Protein AF-A0A1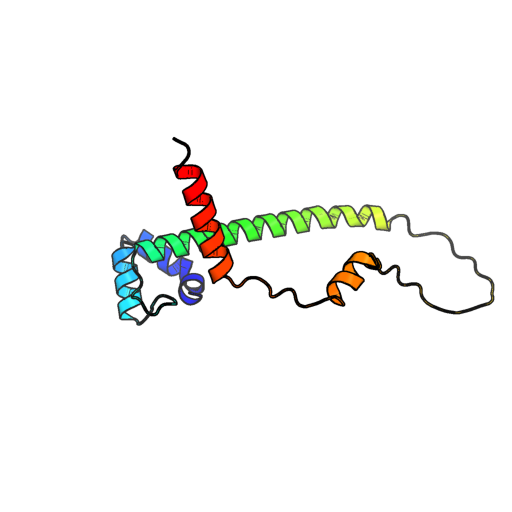S1NVC2-F1 (afdb_monomer_lite)

Radius of gyration: 27.58 Å; chains: 1; bounding box: 36×65×76 Å

pLDDT: mean 73.91, std 19.47, range [34.0, 96.31]

Foldseek 3Di:
DVVCVVCVVVLVVVVVVPDQLQNVQVVCVVVVDDDPVSHRGGSVNSVVVSVVSVVVVVVVVVVVVVVVVVVVVVVVVVVPPDDDDDDDDDDDDDDPPPDPDDDVVVVVVVVPDDPPPDDPVNVVVVVVVVVVVVVPPD

Organism: Methylorubrum extorquens (NCBI:txid408)

Sequence (138 aa):
MDVVRADLDALVALQAGGLTWNAIAAGLTAQGLTTADGRPITGRNLTGVISSIRRQAQRGATRDAERKSRVDVREDAAATSSSVSAIPAAKAPVSASLRPALSPDLVADAAAGSRSRPSDAEHRIAALARARSLLKKD

Structure (mmCIF, N/CA/C/O backbone):
data_AF-A0A1S1NVC2-F1
#
_entry.id   AF-A0A1S1NVC2-F1
#
loop_
_atom_site.group_PDB
_atom_site.id
_atom_site.type_symbol
_atom_site.label_atom_id
_atom_site.label_alt_id
_atom_site.label_comp_id
_atom_site.label_asym_id
_atom_site.label_entity_id
_atom_site.label_seq_id
_atom_site.pdbx_PDB_ins_code
_atom_site.Cartn_x
_atom_site.Cartn_y
_atom_site.Cartn_z
_atom_site.occupancy
_atom_site.B_iso_or_equiv
_atom_site.auth_seq_id
_atom_site.auth_comp_id
_atom_site.auth_asym_id
_atom_site.auth_atom_id
_atom_site.pdbx_PDB_model_num
ATOM 1 N N . MET A 1 1 ? -5.345 -7.074 0.020 1.00 68.56 1 MET A N 1
ATOM 2 C CA . MET A 1 1 ? -4.086 -6.299 -0.120 1.00 68.56 1 MET A CA 1
ATOM 3 C C . MET A 1 1 ? -3.833 -5.822 -1.54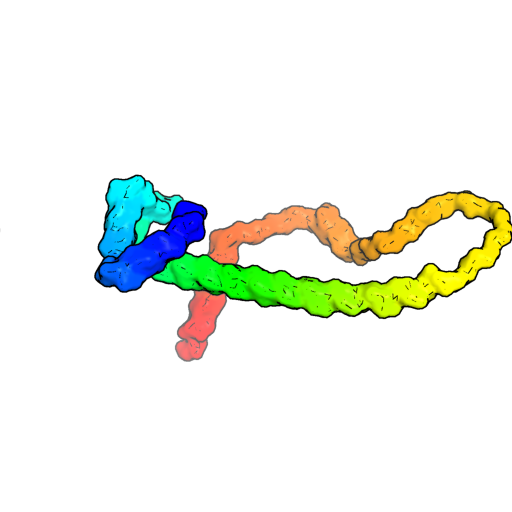9 1.00 68.56 1 MET A C 1
ATOM 5 O O . MET A 1 1 ? -2.924 -5.026 -1.740 1.00 68.56 1 MET A O 1
ATOM 9 N N . ASP A 1 2 ? -4.622 -6.243 -2.542 1.00 79.88 2 ASP A N 1
ATOM 10 C CA . ASP A 1 2 ? -4.388 -5.838 -3.935 1.00 79.88 2 ASP A CA 1
ATOM 11 C C . ASP A 1 2 ? -4.691 -4.363 -4.215 1.00 79.88 2 ASP A C 1
ATOM 13 O O . ASP A 1 2 ? -4.035 -3.774 -5.062 1.00 79.88 2 ASP A O 1
ATOM 17 N N . VAL A 1 3 ? -5.556 -3.723 -3.423 1.00 83.44 3 VAL A N 1
ATOM 18 C CA . VAL A 1 3 ? -5.791 -2.268 -3.502 1.00 83.44 3 VAL A CA 1
ATOM 19 C C . VAL A 1 3 ? -4.510 -1.475 -3.214 1.00 83.44 3 VAL A C 1
ATOM 21 O O . VAL A 1 3 ? -4.114 -0.623 -3.994 1.00 83.44 3 VAL A O 1
ATOM 24 N N . VAL A 1 4 ? -3.768 -1.833 -2.157 1.00 85.25 4 VAL A N 1
ATOM 25 C CA . VAL A 1 4 ? -2.483 -1.182 -1.818 1.00 85.25 4 VAL A CA 1
ATOM 26 C C . VAL A 1 4 ? -1.433 -1.383 -2.920 1.00 85.25 4 VAL A C 1
ATOM 28 O O . VAL A 1 4 ? -0.538 -0.559 -3.080 1.00 85.25 4 VAL A O 1
ATOM 31 N N . ARG A 1 5 ? -1.519 -2.487 -3.674 1.00 88.31 5 ARG A N 1
ATOM 32 C CA . ARG A 1 5 ? -0.652 -2.731 -4.836 1.00 88.31 5 ARG A CA 1
ATOM 33 C C . ARG A 1 5 ? -1.048 -1.873 -6.030 1.00 88.31 5 ARG A C 1
ATOM 35 O O . ARG A 1 5 ? -0.154 -1.349 -6.681 1.00 88.31 5 ARG A O 1
ATOM 42 N N . ALA A 1 6 ? -2.346 -1.761 -6.304 1.00 90.69 6 ALA A N 1
ATOM 43 C CA . ALA A 1 6 ? -2.873 -0.965 -7.406 1.00 90.69 6 ALA A CA 1
ATOM 44 C C . ALA A 1 6 ? -2.562 0.528 -7.224 1.00 90.69 6 ALA A C 1
ATOM 46 O O . ALA A 1 6 ? -2.115 1.174 -8.164 1.00 90.69 6 ALA A O 1
ATOM 47 N N . ASP A 1 7 ? -2.690 1.034 -5.996 1.00 92.25 7 ASP A N 1
ATOM 48 C CA . ASP A 1 7 ? -2.536 2.460 -5.689 1.00 92.25 7 ASP A CA 1
ATOM 49 C C . ASP A 1 7 ? -1.162 2.812 -5.096 1.00 92.25 7 ASP A C 1
ATOM 51 O O . ASP A 1 7 ? -0.998 3.853 -4.455 1.00 92.25 7 ASP A O 1
ATOM 55 N N . LEU A 1 8 ? -0.150 1.954 -5.279 1.00 92.81 8 LEU A N 1
ATOM 56 C CA . LEU A 1 8 ? 1.166 2.132 -4.656 1.00 92.81 8 LEU A CA 1
ATOM 57 C C . LEU A 1 8 ? 1.776 3.507 -4.966 1.00 92.81 8 LEU A C 1
ATOM 59 O O . LEU A 1 8 ? 2.308 4.157 -4.066 1.00 92.81 8 LEU A O 1
ATOM 63 N N . ASP A 1 9 ? 1.680 3.954 -6.216 1.00 93.38 9 ASP A N 1
ATOM 64 C CA . ASP A 1 9 ? 2.260 5.225 -6.651 1.00 93.38 9 ASP A CA 1
ATOM 65 C C . ASP A 1 9 ? 1.553 6.421 -6.007 1.00 93.38 9 ASP A C 1
ATOM 67 O O . ASP A 1 9 ? 2.212 7.350 -5.541 1.00 93.38 9 ASP A O 1
ATOM 71 N N . ALA A 1 10 ? 0.224 6.366 -5.877 1.00 93.75 10 ALA A N 1
ATOM 72 C CA . ALA A 1 10 ? -0.551 7.398 -5.193 1.00 93.75 10 ALA A CA 1
ATOM 73 C C . ALA A 1 10 ? -0.201 7.470 -3.697 1.00 93.75 10 ALA A C 1
ATOM 75 O O . ALA A 1 10 ? -0.025 8.558 -3.145 1.00 93.75 10 ALA A O 1
ATOM 76 N N . LEU A 1 11 ? -0.025 6.318 -3.040 1.00 93.75 11 LEU A N 1
ATOM 77 C CA . LEU A 1 11 ? 0.382 6.254 -1.633 1.00 93.75 11 LEU A CA 1
ATOM 78 C C . LEU A 1 11 ? 1.788 6.830 -1.416 1.00 93.75 11 LEU A C 1
ATOM 80 O O . LEU A 1 11 ? 2.031 7.524 -0.427 1.00 93.75 11 LEU A O 1
ATOM 84 N N . VAL A 1 12 ? 2.712 6.569 -2.343 1.00 94.06 12 VAL A N 1
ATOM 85 C CA . VAL A 1 12 ? 4.065 7.142 -2.314 1.00 94.06 12 VAL A CA 1
ATOM 86 C C . VAL A 1 12 ? 4.031 8.647 -2.581 1.00 94.06 12 VAL A C 1
ATOM 88 O O . VAL A 1 12 ? 4.733 9.386 -1.895 1.00 94.06 12 VAL A O 1
ATOM 91 N N . ALA A 1 13 ? 3.192 9.121 -3.506 1.00 95.06 13 ALA A N 1
ATOM 92 C CA . ALA A 1 13 ? 3.016 10.548 -3.770 1.00 95.06 13 ALA A CA 1
ATOM 93 C C . ALA A 1 13 ? 2.466 11.297 -2.544 1.00 95.06 13 ALA A C 1
ATOM 95 O O . ALA A 1 13 ? 2.976 12.362 -2.201 1.00 95.06 13 ALA A O 1
ATOM 96 N N . LEU A 1 14 ? 1.497 10.715 -1.825 1.00 94.44 14 LEU A N 1
ATOM 97 C CA . LEU A 1 14 ? 1.005 11.266 -0.556 1.00 94.44 14 LEU A CA 1
ATOM 98 C C . LEU A 1 14 ? 2.128 11.399 0.478 1.00 94.44 14 LEU A C 1
ATOM 100 O O . LEU A 1 14 ? 2.236 12.424 1.153 1.00 94.44 14 LEU A O 1
ATOM 104 N N . GLN A 1 15 ? 2.980 10.378 0.594 1.00 95.56 15 GLN A N 1
ATOM 105 C CA . GLN A 1 15 ? 4.097 10.406 1.532 1.00 95.56 15 GLN A CA 1
ATOM 106 C C . GLN A 1 15 ? 5.174 11.422 1.127 1.00 95.56 15 GLN A C 1
ATOM 108 O O . GLN A 1 15 ? 5.710 12.120 1.987 1.00 95.56 15 GLN A O 1
ATOM 113 N N . ALA A 1 16 ? 5.453 11.555 -0.172 1.00 94.81 16 ALA A N 1
ATOM 114 C CA . ALA A 1 16 ? 6.336 12.590 -0.706 1.00 94.81 16 ALA A CA 1
ATOM 115 C C . ALA A 1 16 ? 5.772 14.006 -0.486 1.00 94.81 16 ALA A C 1
ATOM 117 O O . ALA A 1 16 ? 6.536 14.940 -0.262 1.00 94.81 16 ALA A O 1
ATOM 118 N N . GLY A 1 17 ? 4.444 14.151 -0.469 1.00 94.81 17 GLY A N 1
ATOM 119 C CA . GLY A 1 17 ? 3.731 15.376 -0.097 1.00 94.81 17 GLY A CA 1
ATOM 120 C C . GLY A 1 17 ? 3.717 15.683 1.406 1.00 94.81 17 GLY A C 1
ATOM 121 O O . GLY A 1 17 ? 3.088 16.653 1.819 1.00 94.81 17 GLY A O 1
ATOM 122 N N . GLY A 1 18 ? 4.393 14.877 2.232 1.00 95.19 18 GLY A N 1
ATOM 123 C CA . GLY A 1 18 ? 4.571 15.127 3.664 1.00 95.19 18 GLY A CA 1
ATOM 124 C C . GLY A 1 18 ? 3.622 14.360 4.585 1.00 95.19 18 GLY A C 1
ATOM 125 O O . GLY A 1 18 ? 3.727 14.495 5.806 1.00 95.19 18 GLY A O 1
ATOM 126 N N . LEU A 1 19 ? 2.721 13.521 4.058 1.00 95.69 19 LEU A N 1
ATOM 127 C CA . LEU A 1 19 ? 1.895 12.675 4.919 1.00 95.69 19 LEU A CA 1
ATOM 128 C C . LEU A 1 19 ? 2.721 11.527 5.504 1.00 95.69 19 LEU A C 1
ATOM 130 O O . LEU A 1 19 ? 3.459 10.821 4.818 1.00 95.69 19 LEU A O 1
ATOM 134 N N . THR A 1 20 ? 2.550 11.283 6.800 1.00 96.31 20 THR A N 1
ATOM 135 C CA . THR A 1 20 ? 3.163 10.115 7.437 1.00 96.31 20 THR A CA 1
ATOM 136 C C . THR A 1 20 ? 2.420 8.838 7.050 1.00 96.31 20 THR A C 1
ATOM 138 O O . THR A 1 20 ? 1.204 8.839 6.854 1.00 96.31 20 THR A O 1
ATOM 141 N N . TRP A 1 21 ? 3.122 7.703 7.044 1.00 94.31 21 TRP A N 1
ATOM 142 C CA . TRP A 1 21 ? 2.492 6.397 6.814 1.00 94.31 21 TRP A CA 1
ATOM 143 C C . TRP A 1 21 ? 1.365 6.080 7.803 1.00 94.31 21 TRP A C 1
ATOM 145 O O . TRP A 1 21 ? 0.429 5.372 7.448 1.00 94.31 21 TRP A O 1
ATOM 155 N N . ASN A 1 22 ? 1.422 6.618 9.025 1.00 96.19 22 ASN A N 1
ATOM 156 C CA . ASN A 1 22 ? 0.339 6.479 9.998 1.00 96.19 22 ASN A CA 1
ATOM 157 C C . ASN A 1 22 ? -0.913 7.255 9.576 1.00 96.19 22 ASN A C 1
ATOM 159 O O . ASN A 1 22 ? -2.007 6.707 9.663 1.00 96.19 22 ASN A O 1
ATOM 163 N N . ALA A 1 23 ? -0.760 8.491 9.094 1.00 95.81 23 ALA A N 1
ATOM 164 C CA . ALA A 1 23 ? -1.882 9.292 8.605 1.00 95.81 23 ALA A CA 1
ATOM 165 C C . ALA A 1 23 ? -2.529 8.651 7.369 1.00 95.81 23 ALA A C 1
ATOM 167 O O . ALA A 1 23 ? -3.749 8.539 7.293 1.00 95.81 23 ALA A O 1
ATOM 168 N N . ILE A 1 24 ? -1.706 8.148 6.446 1.00 95.81 24 ILE A N 1
ATOM 169 C CA . ILE A 1 24 ? -2.178 7.423 5.262 1.00 95.81 24 ILE A CA 1
ATOM 170 C C . ILE A 1 24 ? -2.934 6.158 5.686 1.00 95.81 24 ILE A C 1
ATOM 172 O O . ILE A 1 24 ? -4.056 5.934 5.248 1.00 95.81 24 ILE A O 1
ATOM 176 N N . ALA A 1 25 ? -2.370 5.356 6.593 1.00 95.38 25 ALA A N 1
ATOM 177 C CA . ALA A 1 25 ? -3.019 4.144 7.090 1.00 95.38 25 ALA A CA 1
ATOM 178 C C . ALA A 1 25 ? -4.341 4.423 7.830 1.00 95.38 25 ALA A C 1
ATOM 180 O O . ALA A 1 25 ? -5.297 3.660 7.683 1.00 95.38 25 ALA A O 1
ATOM 181 N N . ALA A 1 26 ? -4.420 5.527 8.579 1.00 95.56 26 ALA A N 1
ATOM 182 C CA . ALA A 1 26 ? -5.657 5.978 9.207 1.00 95.56 26 ALA A CA 1
ATOM 183 C C . ALA A 1 26 ? -6.713 6.358 8.158 1.00 95.56 26 ALA A C 1
ATOM 185 O O . ALA A 1 26 ? -7.856 5.925 8.274 1.00 95.56 26 ALA A O 1
ATOM 186 N N . GLY A 1 27 ? -6.324 7.084 7.104 1.00 94.94 27 GLY A N 1
ATOM 187 C CA . GLY A 1 27 ? -7.204 7.404 5.976 1.00 94.94 27 GLY A CA 1
ATOM 188 C C . GLY A 1 27 ? -7.719 6.155 5.257 1.00 94.94 27 GLY A C 1
ATOM 189 O O . GLY A 1 27 ? -8.919 6.030 5.031 1.00 94.94 27 GLY A O 1
ATOM 190 N N . LEU A 1 28 ? -6.842 5.184 4.988 1.00 93.69 28 LEU A N 1
ATOM 191 C CA . LEU A 1 28 ? -7.231 3.902 4.387 1.00 93.69 28 LEU A CA 1
ATOM 192 C C . LEU A 1 28 ? -8.205 3.134 5.294 1.00 93.69 28 LEU A C 1
ATOM 194 O O . LEU A 1 28 ? -9.218 2.616 4.834 1.00 93.69 28 LEU A O 1
ATOM 198 N N . THR A 1 29 ? -7.941 3.103 6.599 1.00 94.69 29 THR A N 1
ATOM 199 C CA . THR A 1 29 ? -8.833 2.449 7.567 1.00 94.69 29 THR A CA 1
ATOM 200 C C . THR A 1 29 ? -10.194 3.146 7.641 1.00 94.69 29 THR A C 1
ATOM 202 O O . THR A 1 29 ? -11.217 2.472 7.714 1.00 94.69 29 THR A O 1
ATOM 205 N N . ALA A 1 30 ? -10.232 4.480 7.569 1.00 93.94 30 ALA A N 1
ATOM 206 C CA . ALA A 1 30 ? -11.476 5.251 7.521 1.00 93.94 30 ALA A CA 1
ATOM 207 C C . ALA A 1 30 ? -12.294 4.974 6.246 1.00 93.94 30 ALA A C 1
ATOM 209 O O . ALA A 1 30 ? -13.518 5.037 6.275 1.00 93.94 30 ALA A O 1
ATOM 210 N N . GLN A 1 31 ? -11.629 4.599 5.151 1.00 91.75 31 GLN A N 1
ATOM 211 C CA . GLN A 1 31 ? -12.261 4.113 3.919 1.00 91.75 31 GLN A CA 1
ATOM 212 C C . GLN A 1 31 ? -12.713 2.642 4.008 1.00 91.75 31 GLN A C 1
ATOM 214 O O . GLN A 1 31 ? -13.203 2.085 3.030 1.00 91.75 31 GLN A O 1
ATOM 219 N N . GLY A 1 32 ? -12.548 1.996 5.167 1.00 93.56 32 GLY A N 1
ATOM 220 C CA . GLY A 1 32 ? -12.932 0.604 5.395 1.00 93.56 32 GLY A CA 1
ATOM 221 C C . GLY A 1 32 ? -11.880 -0.419 4.966 1.00 93.56 32 GLY A C 1
ATOM 222 O O . GLY A 1 32 ? -12.158 -1.617 4.977 1.00 93.56 32 GLY A O 1
ATOM 223 N N . LEU A 1 33 ? -10.664 0.007 4.603 1.00 91.12 33 LEU A N 1
ATOM 224 C CA . LEU A 1 33 ? -9.592 -0.929 4.273 1.00 91.12 33 LEU A CA 1
ATOM 225 C C . LEU A 1 33 ? -9.024 -1.551 5.547 1.00 91.12 33 LEU A C 1
ATOM 227 O O . LEU A 1 33 ? -8.415 -0.887 6.388 1.00 91.12 33 LEU A O 1
ATOM 231 N N . THR A 1 34 ? -9.172 -2.866 5.648 1.00 93.62 34 THR A N 1
ATOM 232 C CA . THR A 1 34 ? -8.612 -3.673 6.728 1.00 93.62 34 THR A CA 1
ATOM 233 C C . THR A 1 34 ? -7.568 -4.652 6.203 1.00 93.62 34 THR A C 1
ATOM 235 O O . THR A 1 34 ? -7.453 -4.952 5.012 1.00 93.62 34 THR A O 1
ATOM 238 N N . THR A 1 35 ? -6.777 -5.182 7.126 1.00 90.12 35 THR A N 1
ATOM 239 C CA . THR A 1 35 ? -5.925 -6.350 6.890 1.00 90.12 35 THR A CA 1
ATOM 240 C C . THR A 1 35 ? -6.765 -7.602 6.609 1.00 90.12 35 THR A C 1
ATOM 242 O O . THR A 1 35 ? -7.982 -7.603 6.798 1.00 90.12 35 THR A O 1
ATOM 245 N N . ALA A 1 36 ? -6.111 -8.684 6.170 1.00 86.69 36 ALA A N 1
ATOM 246 C CA . ALA A 1 36 ? -6.775 -9.964 5.899 1.00 86.69 36 ALA A CA 1
ATOM 247 C C . ALA A 1 36 ? -7.493 -10.541 7.134 1.00 86.69 36 ALA A C 1
ATOM 249 O O . ALA A 1 36 ? -8.525 -11.183 6.995 1.00 86.69 36 ALA A O 1
ATOM 250 N N . ASP A 1 37 ? -6.984 -10.243 8.332 1.00 87.88 37 ASP A N 1
ATOM 251 C CA . ASP A 1 37 ? -7.571 -10.666 9.607 1.00 87.88 37 ASP A CA 1
ATOM 252 C C . ASP A 1 37 ? -8.689 -9.721 10.096 1.00 87.88 37 ASP A C 1
ATOM 254 O O . ASP A 1 37 ? -9.081 -9.773 11.260 1.00 87.88 37 ASP A O 1
ATOM 258 N N . GLY A 1 38 ? -9.145 -8.781 9.259 1.00 90.94 38 GLY A N 1
ATOM 259 C CA . GLY A 1 38 ? -10.173 -7.792 9.610 1.00 90.94 38 GLY A CA 1
ATOM 260 C C . GLY A 1 38 ? -9.698 -6.674 10.545 1.00 90.94 38 GLY A C 1
ATOM 261 O O . GLY A 1 38 ? -10.495 -5.851 10.983 1.00 90.94 38 GLY A O 1
ATOM 262 N N . ARG A 1 39 ? -8.399 -6.606 10.861 1.00 92.38 39 ARG A N 1
ATOM 263 C CA . ARG A 1 39 ? -7.838 -5.551 11.723 1.00 92.38 39 ARG A CA 1
ATOM 264 C C . ARG A 1 39 ? -7.580 -4.266 10.933 1.00 92.38 39 ARG A C 1
ATOM 266 O O . ARG A 1 39 ? -7.190 -4.372 9.765 1.00 92.38 39 ARG A O 1
ATOM 273 N N . PRO A 1 40 ? -7.691 -3.082 11.558 1.00 93.31 40 PRO A N 1
ATOM 274 C CA . PRO A 1 40 ? -7.351 -1.816 10.914 1.00 93.31 40 PRO A CA 1
ATOM 275 C C . PRO A 1 40 ? -5.903 -1.812 10.413 1.00 93.31 40 PRO A C 1
ATOM 277 O O . PRO A 1 40 ? -5.007 -2.411 11.021 1.00 93.31 40 PRO A O 1
ATOM 280 N N . ILE A 1 41 ? -5.670 -1.139 9.288 1.00 93.12 41 ILE A N 1
ATOM 281 C CA . ILE A 1 41 ? -4.330 -1.020 8.720 1.00 93.12 41 ILE A CA 1
ATOM 282 C C . ILE A 1 41 ? -3.559 0.009 9.546 1.00 93.12 41 ILE A C 1
ATOM 284 O O . ILE A 1 41 ? -3.989 1.140 9.737 1.00 93.12 41 ILE A O 1
ATOM 288 N N . THR A 1 42 ? -2.387 -0.385 10.037 1.00 95.62 42 THR A N 1
ATOM 289 C CA . THR A 1 42 ? -1.474 0.511 10.757 1.00 95.62 42 THR A CA 1
ATOM 290 C C . THR A 1 42 ? -0.351 0.973 9.839 1.00 95.62 42 THR A C 1
ATOM 292 O O . THR A 1 42 ? -0.001 0.270 8.889 1.00 95.62 42 THR A O 1
ATOM 295 N N . GLY A 1 43 ? 0.285 2.109 10.145 1.00 93.56 43 GLY A N 1
ATOM 296 C CA . GLY A 1 43 ? 1.420 2.585 9.347 1.00 93.56 43 GLY A CA 1
ATOM 297 C C . GLY A 1 43 ? 2.566 1.572 9.297 1.00 93.56 43 GLY A C 1
ATOM 298 O O . GLY A 1 43 ? 3.160 1.367 8.245 1.00 93.56 43 GLY A O 1
ATOM 299 N N . ARG A 1 44 ? 2.822 0.833 10.389 1.00 94.94 44 ARG A N 1
ATOM 300 C CA . ARG A 1 44 ? 3.828 -0.245 10.399 1.00 94.94 44 ARG A CA 1
ATOM 301 C C . ARG A 1 44 ? 3.474 -1.386 9.443 1.00 94.94 44 ARG A C 1
ATOM 303 O O . ARG A 1 44 ? 4.358 -1.887 8.749 1.00 94.94 44 ARG A O 1
ATOM 310 N N . ASN A 1 45 ? 2.204 -1.797 9.410 1.00 93.00 45 ASN A N 1
ATOM 311 C CA . ASN A 1 45 ? 1.733 -2.809 8.465 1.00 93.00 45 ASN A CA 1
ATOM 312 C C . ASN A 1 45 ? 1.892 -2.303 7.024 1.00 93.00 45 ASN A C 1
ATOM 314 O O . ASN A 1 45 ? 2.500 -2.987 6.202 1.00 93.00 45 ASN A O 1
ATOM 318 N N . LEU A 1 46 ? 1.447 -1.071 6.766 1.00 94.00 46 LEU A N 1
ATOM 319 C CA . LEU A 1 46 ? 1.513 -0.429 5.458 1.00 94.00 46 LEU A CA 1
ATOM 320 C C . LEU A 1 46 ? 2.952 -0.351 4.927 1.00 94.00 46 LEU A C 1
ATOM 322 O O . LEU A 1 46 ? 3.219 -0.802 3.814 1.00 94.00 46 LEU A O 1
ATOM 326 N N . THR A 1 47 ? 3.906 0.108 5.740 1.00 94.88 47 THR A N 1
ATOM 327 C CA . THR A 1 47 ? 5.329 0.144 5.368 1.00 94.88 47 THR A CA 1
ATOM 328 C C . THR A 1 47 ? 5.867 -1.247 5.028 1.00 94.88 47 THR A C 1
ATOM 330 O O . THR A 1 47 ? 6.618 -1.408 4.061 1.00 94.88 47 THR A O 1
ATOM 333 N N . GLY A 1 48 ? 5.482 -2.270 5.798 1.00 94.94 48 GLY A N 1
ATOM 334 C CA . GLY A 1 48 ? 5.871 -3.658 5.541 1.00 94.94 48 GLY A CA 1
ATOM 335 C C . GLY A 1 48 ? 5.320 -4.186 4.216 1.00 94.94 48 GLY A C 1
ATOM 336 O O . GLY A 1 48 ? 6.059 -4.786 3.432 1.00 94.94 48 GLY A O 1
ATOM 337 N N . VAL A 1 49 ? 4.046 -3.909 3.932 1.00 93.19 49 VAL A N 1
ATOM 338 C CA . VAL A 1 49 ? 3.388 -4.278 2.672 1.00 93.19 49 VAL A CA 1
ATOM 339 C C . VAL A 1 49 ? 4.077 -3.598 1.493 1.00 93.19 49 VAL A C 1
ATOM 341 O O . VAL A 1 49 ? 4.496 -4.286 0.565 1.00 93.19 49 VAL A O 1
ATOM 344 N N . ILE A 1 50 ? 4.301 -2.285 1.560 1.00 93.69 50 ILE A N 1
ATOM 345 C CA . ILE A 1 50 ? 5.003 -1.516 0.520 1.00 93.69 50 ILE A CA 1
ATOM 346 C C . ILE A 1 50 ? 6.413 -2.069 0.278 1.00 93.69 50 ILE A C 1
ATOM 348 O O . ILE A 1 50 ? 6.808 -2.313 -0.863 1.00 93.69 50 ILE A O 1
ATOM 352 N N . SER A 1 51 ? 7.167 -2.327 1.349 1.00 94.50 51 SER A N 1
ATOM 353 C CA . SER A 1 51 ? 8.518 -2.897 1.258 1.00 94.50 51 SER A CA 1
ATOM 354 C C . SER A 1 51 ? 8.513 -4.275 0.589 1.00 94.50 51 SER A C 1
ATOM 356 O O . SER A 1 51 ? 9.389 -4.586 -0.222 1.00 94.50 51 SER A O 1
ATOM 358 N N . SER A 1 52 ? 7.512 -5.101 0.902 1.00 93.06 52 SER A N 1
ATOM 359 C CA . SER A 1 52 ? 7.320 -6.415 0.287 1.00 93.06 52 SER A CA 1
ATOM 360 C C . SER A 1 52 ? 6.992 -6.300 -1.202 1.00 93.06 52 SER A C 1
ATOM 362 O O . SER A 1 52 ? 7.634 -6.965 -2.014 1.00 93.06 52 SER A O 1
ATOM 364 N N . ILE A 1 53 ? 6.068 -5.409 -1.576 1.00 92.56 53 ILE A N 1
ATOM 365 C CA . ILE A 1 53 ? 5.673 -5.177 -2.972 1.00 92.56 53 ILE A CA 1
ATOM 366 C C . ILE A 1 53 ? 6.877 -4.723 -3.799 1.00 92.56 53 ILE A C 1
ATOM 368 O O . ILE A 1 53 ? 7.163 -5.315 -4.838 1.00 92.56 53 ILE A O 1
ATOM 372 N N . ARG A 1 54 ? 7.650 -3.748 -3.305 1.00 92.25 54 ARG A N 1
ATOM 373 C CA . ARG A 1 54 ? 8.876 -3.289 -3.977 1.00 92.25 54 ARG A CA 1
ATOM 374 C C . ARG A 1 54 ? 9.864 -4.434 -4.184 1.00 92.25 54 ARG A C 1
ATOM 376 O O . ARG A 1 54 ? 10.378 -4.616 -5.283 1.00 92.25 54 ARG A O 1
ATOM 383 N N . ARG A 1 55 ? 10.092 -5.263 -3.160 1.00 91.88 55 ARG A N 1
ATOM 384 C CA . ARG A 1 55 ? 10.970 -6.440 -3.270 1.00 91.88 55 ARG A CA 1
ATOM 385 C C . ARG A 1 55 ? 10.444 -7.461 -4.284 1.00 91.88 55 ARG A C 1
ATOM 387 O O . ARG A 1 55 ? 11.242 -8.071 -4.992 1.00 91.88 55 ARG A O 1
ATOM 394 N N . GLN A 1 56 ? 9.131 -7.675 -4.344 1.00 89.62 56 GLN A N 1
ATOM 395 C CA . GLN A 1 56 ? 8.502 -8.572 -5.316 1.00 89.62 56 GLN A CA 1
ATOM 396 C C . GLN A 1 56 ? 8.687 -8.058 -6.748 1.00 89.62 56 GLN A C 1
ATOM 398 O O . GLN A 1 56 ? 9.091 -8.840 -7.605 1.00 89.62 56 GLN A O 1
ATOM 403 N N . ALA A 1 57 ? 8.490 -6.758 -6.980 1.00 87.50 57 ALA A N 1
ATOM 404 C CA . ALA A 1 57 ? 8.712 -6.127 -8.279 1.00 87.50 57 ALA A CA 1
ATOM 405 C C . ALA A 1 57 ? 10.171 -6.271 -8.745 1.00 87.50 57 ALA A C 1
ATOM 407 O O . ALA A 1 57 ? 10.423 -6.700 -9.868 1.00 87.50 57 ALA A O 1
ATOM 408 N N . GLN A 1 58 ? 11.135 -6.025 -7.851 1.00 88.44 58 GLN A N 1
ATOM 409 C CA . GLN A 1 58 ? 12.562 -6.199 -8.149 1.00 88.44 58 GLN A CA 1
ATOM 410 C C . GLN A 1 58 ? 12.903 -7.647 -8.529 1.00 88.44 58 GLN A C 1
ATOM 412 O O . GLN A 1 58 ? 13.594 -7.889 -9.512 1.00 88.44 58 GLN A O 1
ATOM 417 N N . ARG A 1 59 ? 12.365 -8.630 -7.794 1.00 87.88 59 ARG A N 1
ATOM 418 C CA . ARG A 1 59 ? 12.563 -10.058 -8.103 1.00 87.88 59 ARG A CA 1
ATOM 419 C C . ARG A 1 59 ? 11.894 -10.494 -9.409 1.00 87.88 59 ARG A C 1
ATOM 421 O O . ARG A 1 59 ? 12.363 -11.439 -10.038 1.00 87.88 59 ARG A O 1
ATOM 428 N N . GLY A 1 60 ? 10.779 -9.868 -9.781 1.00 83.38 60 GLY A N 1
ATOM 429 C CA . GLY A 1 60 ? 10.140 -10.082 -11.079 1.00 83.38 60 GLY A CA 1
ATOM 430 C C . GLY A 1 60 ? 11.054 -9.616 -12.207 1.00 83.38 60 GLY A C 1
ATOM 431 O O . GLY A 1 60 ? 11.424 -10.415 -13.061 1.00 83.38 60 GLY A O 1
ATOM 432 N N . ALA A 1 61 ? 11.532 -8.373 -12.115 1.00 76.81 61 ALA A N 1
ATOM 433 C CA . ALA A 1 61 ? 12.434 -7.787 -13.100 1.00 76.81 61 ALA A CA 1
ATOM 434 C C . ALA A 1 61 ? 13.726 -8.601 -13.292 1.00 76.81 61 ALA A C 1
ATOM 436 O O . ALA A 1 61 ? 14.146 -8.819 -14.427 1.00 76.81 61 ALA A O 1
ATOM 437 N N . THR A 1 62 ? 14.330 -9.117 -12.213 1.00 77.75 62 THR A N 1
ATOM 438 C CA . THR A 1 62 ? 15.528 -9.969 -12.326 1.00 77.75 62 THR A CA 1
ATOM 439 C C . THR A 1 62 ? 15.231 -11.288 -13.033 1.00 77.75 62 THR A C 1
ATOM 441 O O . THR A 1 62 ? 16.004 -11.712 -13.883 1.00 77.75 62 THR A O 1
ATOM 444 N N . ARG A 1 63 ? 14.093 -11.930 -12.737 1.00 74.06 63 ARG A N 1
ATOM 445 C CA . ARG A 1 63 ? 13.695 -13.182 -13.402 1.00 74.06 63 ARG A CA 1
ATOM 446 C C . ARG A 1 63 ? 13.371 -12.973 -14.876 1.00 74.06 63 ARG A C 1
ATOM 448 O O . ARG A 1 63 ? 13.689 -13.835 -15.690 1.00 74.06 63 ARG A O 1
ATOM 455 N N . ASP A 1 64 ? 12.753 -11.851 -15.224 1.00 71.88 64 ASP A N 1
ATOM 456 C CA . ASP A 1 64 ? 12.471 -11.514 -16.618 1.00 71.88 64 ASP A CA 1
ATOM 457 C C . ASP A 1 64 ? 13.759 -11.195 -17.386 1.00 71.88 64 ASP A C 1
ATOM 459 O O . ASP A 1 64 ? 13.901 -11.608 -18.537 1.00 71.88 64 ASP A O 1
ATOM 463 N N . ALA A 1 65 ? 14.735 -10.545 -16.743 1.00 71.00 65 ALA A N 1
ATOM 464 C CA . ALA A 1 65 ? 16.068 -10.338 -17.306 1.00 71.00 65 ALA A CA 1
ATOM 465 C C . ALA A 1 65 ? 16.825 -11.666 -17.512 1.00 71.00 65 ALA A C 1
ATOM 467 O O . ALA A 1 65 ? 17.371 -11.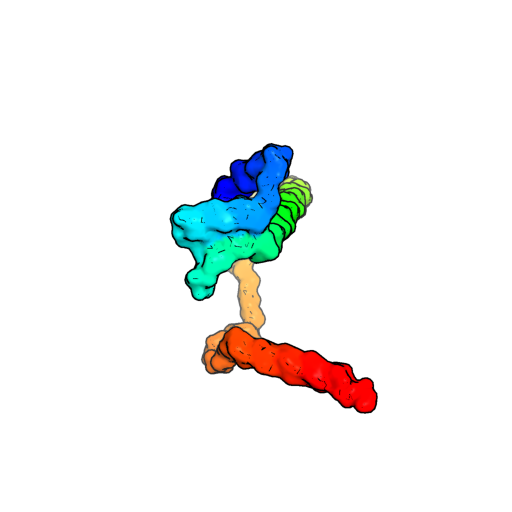894 -18.588 1.00 71.00 65 ALA A O 1
ATOM 468 N N . GLU A 1 66 ? 16.792 -12.576 -16.533 1.00 74.25 66 GLU A N 1
ATOM 469 C CA . GLU A 1 66 ? 17.379 -13.922 -16.644 1.00 74.25 66 GLU A CA 1
ATOM 470 C C . GLU A 1 66 ? 16.717 -14.775 -17.732 1.00 74.25 66 GLU A C 1
ATOM 472 O O . GLU A 1 66 ? 17.366 -15.603 -18.367 1.00 74.25 66 GLU A O 1
ATOM 477 N N . ARG A 1 67 ? 15.407 -14.618 -17.948 1.00 71.12 67 ARG A N 1
ATOM 478 C CA . ARG A 1 67 ? 14.710 -15.311 -19.037 1.00 71.12 67 ARG A CA 1
ATOM 479 C C . ARG A 1 67 ? 15.117 -14.758 -20.392 1.00 71.12 67 ARG A C 1
ATOM 481 O O . ARG A 1 67 ? 15.381 -15.554 -21.284 1.00 71.12 67 ARG A O 1
ATOM 488 N N . LYS A 1 68 ? 15.200 -13.432 -20.534 1.00 68.31 68 LYS A N 1
ATOM 489 C CA . LYS A 1 68 ? 15.659 -12.786 -21.771 1.00 68.31 68 LYS A CA 1
ATOM 490 C C . LYS A 1 68 ? 17.085 -13.213 -22.127 1.00 68.31 68 LYS A C 1
ATOM 492 O O . LYS A 1 68 ? 17.297 -13.640 -23.251 1.00 68.31 68 LYS A O 1
ATOM 497 N N . SER A 1 69 ? 18.012 -13.247 -21.165 1.00 68.19 69 SER A N 1
ATOM 498 C CA . SER A 1 69 ? 19.394 -13.688 -21.424 1.00 68.19 69 SER A CA 1
ATOM 499 C C . SER A 1 69 ? 19.532 -15.178 -21.765 1.00 68.19 69 SER A C 1
ATOM 501 O O . SER A 1 69 ? 20.509 -15.581 -22.386 1.00 68.19 69 SER A O 1
ATOM 503 N N . ARG A 1 70 ? 18.564 -16.021 -21.380 1.00 61.16 70 ARG A N 1
ATOM 504 C CA . ARG A 1 70 ? 18.547 -17.453 -21.732 1.00 61.16 70 ARG A CA 1
ATOM 505 C C . ARG A 1 70 ? 17.960 -17.748 -23.112 1.00 61.16 70 ARG A C 1
ATOM 507 O O . ARG A 1 70 ? 18.186 -18.845 -23.617 1.00 61.16 70 ARG A O 1
ATOM 514 N N . VAL A 1 71 ? 17.175 -16.841 -23.694 1.00 56.97 71 VAL A N 1
ATOM 515 C CA . VAL A 1 71 ? 16.593 -17.042 -25.034 1.00 56.97 71 VAL A CA 1
ATOM 516 C C . VAL A 1 71 ? 17.676 -16.959 -26.112 1.00 56.97 71 VAL A C 1
ATOM 518 O O . VAL A 1 71 ? 17.654 -17.775 -27.029 1.00 56.97 71 VAL A O 1
ATOM 521 N N . ASP A 1 72 ? 18.691 -16.117 -25.915 1.00 55.25 72 ASP A N 1
ATOM 522 C CA . ASP A 1 72 ? 19.822 -15.971 -26.844 1.00 55.25 72 ASP A CA 1
ATOM 523 C C . ASP A 1 72 ? 20.713 -17.229 -26.938 1.00 55.25 72 ASP A C 1
ATOM 525 O O . ASP A 1 72 ? 21.465 -17.392 -27.889 1.00 55.25 72 ASP A O 1
ATOM 529 N N . VAL A 1 73 ? 20.594 -18.186 -26.007 1.00 54.91 73 VAL A N 1
ATOM 530 C CA . VAL A 1 73 ? 21.345 -19.462 -26.045 1.00 54.91 73 VAL A CA 1
ATOM 531 C C . VAL A 1 73 ? 20.666 -20.510 -26.947 1.00 54.91 73 VAL A C 1
ATOM 533 O O . VAL A 1 73 ? 21.227 -21.573 -27.211 1.00 54.91 73 VAL A O 1
ATOM 536 N N . ARG A 1 74 ? 19.443 -20.253 -27.437 1.00 55.75 74 ARG A N 1
ATOM 537 C CA . ARG A 1 74 ? 18.696 -21.214 -28.268 1.00 55.75 74 ARG A CA 1
ATOM 538 C C . ARG A 1 74 ? 18.892 -21.037 -29.775 1.00 55.75 74 ARG A C 1
ATOM 540 O O . ARG A 1 74 ? 18.587 -21.981 -30.500 1.00 55.75 74 ARG A O 1
ATOM 547 N N . GLU A 1 75 ? 19.401 -19.897 -30.244 1.00 50.34 75 GLU A N 1
ATOM 548 C CA . GLU A 1 75 ? 19.615 -19.671 -31.683 1.00 50.34 75 GLU A CA 1
ATOM 549 C C . GLU A 1 75 ? 20.843 -20.420 -32.230 1.00 50.34 75 GLU A C 1
ATOM 551 O O . GLU A 1 75 ? 20.770 -20.962 -33.332 1.00 50.34 75 GLU A O 1
ATOM 556 N N . ASP A 1 76 ? 21.899 -20.621 -31.434 1.00 47.28 76 ASP A N 1
ATOM 557 C CA . ASP A 1 76 ? 23.057 -21.434 -31.855 1.00 47.28 76 ASP A CA 1
ATOM 558 C C . ASP A 1 76 ? 22.747 -22.940 -31.951 1.00 47.28 76 ASP A C 1
ATOM 560 O O . ASP A 1 76 ? 23.409 -23.682 -32.678 1.00 47.28 76 ASP A O 1
ATOM 564 N N . ALA A 1 77 ? 21.699 -23.414 -31.271 1.00 48.69 77 ALA A N 1
ATOM 565 C CA . ALA A 1 77 ? 21.259 -24.807 -31.375 1.00 48.69 77 ALA A CA 1
ATOM 566 C C . ALA A 1 77 ? 20.382 -25.071 -32.616 1.00 48.69 77 ALA A C 1
ATOM 568 O O . ALA A 1 77 ? 20.200 -26.225 -33.004 1.00 48.69 77 ALA A O 1
ATOM 569 N N . ALA A 1 78 ? 19.838 -24.027 -33.254 1.00 47.28 78 ALA A N 1
ATOM 570 C CA . ALA A 1 78 ? 18.985 -24.163 -34.436 1.00 47.28 78 ALA A CA 1
ATOM 571 C C . ALA A 1 78 ? 19.783 -24.220 -35.754 1.00 47.28 78 ALA A C 1
ATOM 573 O O . ALA A 1 78 ? 19.304 -24.792 -36.734 1.00 47.28 78 ALA A O 1
ATOM 574 N N . ALA A 1 79 ? 21.019 -23.707 -35.781 1.00 46.00 79 ALA A N 1
ATOM 575 C CA . ALA A 1 79 ? 21.856 -23.674 -36.986 1.00 46.00 79 ALA A CA 1
ATOM 576 C C . ALA A 1 79 ? 22.459 -25.037 -37.397 1.00 46.00 79 ALA A C 1
ATOM 578 O O . ALA A 1 79 ? 23.045 -25.145 -38.471 1.00 46.00 79 ALA A O 1
ATOM 579 N N . THR A 1 80 ? 22.292 -26.099 -36.598 1.00 46.72 80 THR A N 1
ATOM 580 C CA . THR A 1 80 ? 22.790 -27.457 -36.918 1.00 46.72 80 THR A CA 1
ATOM 581 C C . THR A 1 80 ? 21.704 -28.450 -37.345 1.00 46.72 80 THR A C 1
ATOM 583 O O . THR A 1 80 ? 22.005 -29.614 -37.583 1.00 46.72 80 THR A O 1
ATOM 586 N N . SER A 1 81 ? 20.447 -28.015 -37.506 1.00 46.19 81 SER A N 1
ATOM 587 C CA . SER A 1 81 ? 19.335 -28.891 -37.933 1.00 46.19 81 SER A CA 1
ATOM 588 C C . SER A 1 81 ? 18.949 -28.752 -39.414 1.00 46.19 81 SER A C 1
ATOM 590 O O . SER A 1 81 ? 17.807 -29.020 -39.782 1.00 46.19 81 SER A O 1
ATOM 592 N N . SER A 1 82 ? 19.883 -28.351 -40.282 1.00 46.12 82 SER A N 1
ATOM 593 C CA . SER A 1 82 ? 19.683 -28.359 -41.737 1.00 46.12 82 SER A CA 1
ATOM 594 C C . SER A 1 82 ? 20.712 -29.278 -42.396 1.00 46.12 82 SER A C 1
ATOM 596 O O . SER A 1 82 ? 21.898 -29.142 -42.111 1.00 46.12 82 SER A O 1
ATOM 598 N N . SER A 1 83 ? 20.256 -30.173 -43.287 1.00 43.22 83 SER A N 1
ATOM 599 C CA . SER A 1 83 ? 20.962 -31.340 -43.869 1.00 43.22 83 SER A CA 1
ATOM 600 C C . SER A 1 83 ? 20.877 -32.587 -42.968 1.00 43.22 83 SER A C 1
ATOM 602 O O . SER A 1 83 ? 21.473 -32.629 -41.905 1.00 43.22 83 SER A O 1
ATOM 604 N N . VAL A 1 84 ? 20.108 -33.639 -43.268 1.00 41.19 84 VAL A N 1
ATOM 605 C CA . VAL A 1 84 ? 20.083 -34.412 -44.518 1.00 41.19 84 VAL A CA 1
ATOM 606 C 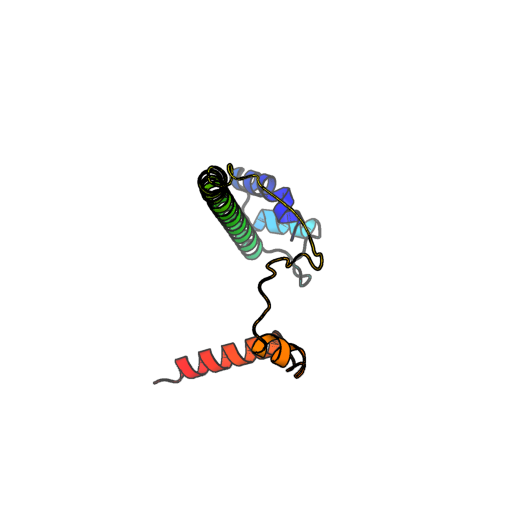C . VAL A 1 84 ? 18.688 -35.001 -44.752 1.00 41.19 84 VAL A C 1
ATOM 608 O O . VAL A 1 84 ? 18.099 -35.636 -43.880 1.00 41.19 84 VAL A O 1
ATOM 611 N N . SER A 1 85 ? 18.196 -34.828 -45.977 1.00 41.44 85 SER A N 1
ATOM 612 C CA . SER A 1 85 ? 17.071 -35.565 -46.543 1.00 41.44 85 SER A CA 1
ATOM 613 C C . SER A 1 85 ? 17.612 -36.777 -47.309 1.00 41.44 85 SER A C 1
ATOM 615 O O . SER A 1 85 ? 18.410 -36.590 -48.222 1.00 41.44 85 SER A O 1
ATOM 617 N N . ALA A 1 86 ? 17.194 -37.992 -46.943 1.00 35.72 86 ALA A N 1
ATOM 618 C CA . ALA A 1 86 ? 17.086 -39.152 -47.837 1.00 35.72 86 ALA A CA 1
ATOM 619 C C . ALA A 1 86 ? 16.320 -40.284 -47.123 1.00 35.72 86 ALA A C 1
ATOM 621 O O . ALA A 1 86 ? 16.832 -40.922 -46.207 1.00 35.72 86 ALA A O 1
ATOM 622 N N . ILE A 1 87 ? 15.077 -40.522 -47.546 1.00 41.75 87 ILE A N 1
ATOM 623 C CA . ILE A 1 87 ? 14.280 -41.719 -47.220 1.00 41.75 87 ILE A CA 1
ATOM 624 C C . ILE A 1 87 ? 14.533 -42.742 -48.354 1.00 41.75 87 ILE A C 1
ATOM 626 O O . ILE A 1 87 ? 14.721 -42.313 -49.495 1.00 41.75 87 ILE A O 1
ATOM 630 N N . PRO A 1 88 ? 14.500 -44.069 -48.104 1.00 42.72 88 PRO A N 1
ATOM 631 C CA . PRO A 1 88 ? 13.256 -44.772 -48.422 1.00 42.72 88 PRO A CA 1
ATOM 632 C C . PRO A 1 88 ? 12.825 -45.869 -47.423 1.00 42.72 88 PRO A C 1
ATOM 634 O O . PRO A 1 88 ? 13.600 -46.721 -47.009 1.00 42.72 88 PRO A O 1
ATOM 637 N N . ALA A 1 89 ? 11.512 -45.847 -47.171 1.00 35.69 89 ALA A N 1
ATOM 638 C CA . ALA A 1 89 ? 10.565 -46.952 -46.993 1.00 35.69 89 ALA A CA 1
ATOM 639 C C . ALA A 1 89 ? 10.594 -47.897 -45.762 1.00 35.69 89 ALA A C 1
ATOM 641 O O . ALA A 1 89 ? 11.532 -48.636 -45.500 1.00 35.69 89 ALA A O 1
ATOM 642 N N . ALA A 1 90 ? 9.383 -47.989 -45.184 1.00 42.00 90 ALA A N 1
ATOM 643 C CA . ALA A 1 90 ? 8.746 -49.144 -44.537 1.00 42.00 90 ALA A CA 1
ATOM 644 C C . ALA A 1 90 ? 9.027 -49.438 -43.048 1.00 42.00 90 ALA A C 1
ATOM 646 O O . ALA A 1 90 ? 9.709 -50.395 -42.703 1.00 42.00 90 ALA A O 1
ATOM 647 N N . LYS A 1 91 ? 8.333 -48.708 -42.161 1.00 34.00 91 LYS A N 1
ATOM 648 C CA . LYS A 1 91 ? 7.253 -49.208 -41.270 1.00 34.00 91 LYS A CA 1
ATOM 649 C C . LYS A 1 91 ? 7.015 -48.195 -40.143 1.00 34.00 91 LYS A C 1
ATOM 651 O O . LYS A 1 91 ? 7.901 -47.924 -39.345 1.00 34.00 91 LYS A O 1
ATOM 656 N N . ALA A 1 92 ? 5.795 -47.670 -40.056 1.00 44.91 92 ALA A N 1
ATOM 657 C CA . ALA A 1 92 ? 5.278 -47.093 -38.814 1.00 44.91 92 ALA A CA 1
ATOM 658 C C . ALA A 1 92 ? 5.174 -48.231 -37.762 1.00 44.91 92 ALA A C 1
ATOM 660 O O . ALA A 1 92 ? 4.905 -49.367 -38.169 1.00 44.91 92 ALA A O 1
ATOM 661 N N . PRO A 1 93 ? 5.360 -47.983 -36.449 1.00 45.50 93 PRO A N 1
ATOM 662 C CA . PRO A 1 93 ? 4.578 -46.963 -35.758 1.00 45.50 93 PRO A CA 1
ATOM 663 C C . PRO A 1 93 ? 5.332 -46.158 -34.682 1.00 45.50 93 PRO A C 1
ATOM 665 O O . PRO A 1 93 ? 6.496 -46.384 -34.382 1.00 45.50 93 PRO A O 1
ATOM 668 N N . VAL A 1 94 ? 4.564 -45.241 -34.092 1.00 38.19 94 VAL A N 1
ATOM 669 C CA . VAL A 1 94 ? 4.774 -44.488 -32.850 1.00 38.19 94 VAL A CA 1
ATOM 670 C C . VAL A 1 94 ? 5.873 -43.426 -32.854 1.00 38.19 94 VAL A C 1
ATOM 672 O O . VAL A 1 94 ? 7.059 -43.673 -32.668 1.00 38.19 94 VAL A O 1
ATOM 675 N N . SER A 1 95 ? 5.415 -42.178 -32.959 1.00 44.50 95 SER A N 1
ATOM 676 C CA . SER A 1 95 ? 6.110 -41.002 -32.458 1.00 44.50 95 SER A CA 1
ATOM 677 C C . SER A 1 95 ? 6.534 -41.243 -31.009 1.00 44.50 95 SER A C 1
ATOM 679 O O . SER A 1 95 ? 5.756 -41.051 -30.074 1.00 44.50 95 SER A O 1
ATOM 681 N N . ALA A 1 96 ? 7.784 -41.647 -30.814 1.00 49.97 96 ALA A N 1
ATOM 682 C CA . ALA A 1 96 ? 8.458 -41.493 -29.543 1.00 49.97 96 ALA A CA 1
ATOM 683 C C . ALA A 1 96 ? 8.671 -39.988 -29.338 1.00 49.97 96 ALA A C 1
ATOM 685 O O . ALA A 1 96 ? 9.722 -39.432 -29.648 1.00 49.97 96 ALA A O 1
ATOM 686 N N . SER A 1 97 ? 7.638 -39.298 -28.841 1.00 52.41 97 SER A N 1
ATOM 687 C CA . SER A 1 97 ? 7.885 -38.102 -28.047 1.00 52.41 97 SER A CA 1
ATOM 688 C C . SER A 1 97 ? 8.900 -38.515 -26.992 1.00 52.41 97 SER A C 1
ATOM 690 O O . SER A 1 97 ? 8.591 -39.347 -26.140 1.00 52.41 97 SER A O 1
ATOM 692 N N . LEU A 1 98 ? 10.099 -37.941 -27.059 1.00 54.12 98 LEU A N 1
ATOM 693 C CA . LEU A 1 98 ? 11.066 -37.928 -25.969 1.00 54.12 98 LEU A CA 1
ATOM 694 C C . LEU A 1 98 ? 10.442 -37.145 -24.803 1.00 54.12 98 LEU A C 1
ATOM 696 O O . LEU A 1 98 ? 10.812 -36.013 -24.512 1.00 54.12 98 LEU A O 1
ATOM 700 N N . ARG A 1 99 ? 9.417 -37.722 -24.171 1.00 59.38 99 ARG A N 1
ATOM 701 C CA . ARG A 1 99 ? 8.968 -37.322 -22.848 1.00 59.38 99 ARG A CA 1
ATOM 702 C C . ARG A 1 99 ? 9.998 -37.897 -21.886 1.00 59.38 99 ARG A C 1
ATOM 704 O O . ARG A 1 99 ? 10.179 -39.114 -21.881 1.00 59.38 99 ARG A O 1
ATOM 711 N N . PRO A 1 100 ? 10.652 -37.068 -21.063 1.00 61.81 100 PRO A N 1
ATOM 712 C CA . PRO A 1 100 ? 11.366 -37.574 -19.907 1.00 61.81 100 PRO A CA 1
ATOM 713 C C . PRO A 1 100 ? 10.349 -38.336 -19.053 1.00 61.81 100 PRO A C 1
ATOM 715 O O . PRO A 1 100 ? 9.427 -37.739 -18.494 1.00 61.81 100 PRO A O 1
ATOM 718 N N . ALA A 1 101 ? 10.445 -39.663 -19.034 1.00 66.56 101 ALA A N 1
ATOM 719 C CA . ALA A 1 101 ? 9.653 -40.473 -18.128 1.00 66.56 101 ALA A CA 1
ATOM 720 C C . ALA A 1 101 ? 10.196 -40.237 -16.715 1.00 66.56 101 ALA A C 1
ATOM 722 O O . ALA A 1 101 ? 11.404 -40.318 -16.488 1.00 66.56 101 ALA A O 1
ATOM 723 N N . LEU A 1 102 ? 9.308 -39.894 -15.782 1.00 62.78 102 LEU A N 1
ATOM 724 C CA . LEU A 1 102 ? 9.658 -39.816 -14.368 1.00 62.78 102 LEU A CA 1
ATOM 725 C C . LEU A 1 102 ? 10.148 -41.194 -13.915 1.00 62.78 102 LEU A C 1
ATOM 727 O O . LEU A 1 102 ? 9.562 -42.211 -14.290 1.00 62.78 102 LEU A O 1
ATOM 731 N N . SER A 1 103 ? 11.219 -41.219 -13.121 1.00 62.78 103 SER A N 1
ATOM 732 C CA . SER A 1 103 ? 11.759 -42.451 -12.551 1.00 62.78 103 SER A CA 1
ATOM 733 C C . SER A 1 103 ? 10.644 -43.255 -11.865 1.00 62.78 103 SER A C 1
ATOM 735 O O . SER A 1 103 ? 9.809 -42.653 -11.184 1.00 62.78 103 SER A O 1
ATOM 737 N N . PRO A 1 104 ? 10.625 -44.595 -11.995 1.00 60.06 104 PRO A N 1
ATOM 738 C CA . PRO A 1 104 ? 9.562 -45.442 -11.443 1.00 60.06 104 PRO A CA 1
ATOM 739 C C . PRO A 1 104 ? 9.385 -45.273 -9.927 1.00 60.06 104 PRO A C 1
ATOM 741 O O . PRO A 1 104 ? 8.283 -45.450 -9.421 1.00 60.06 104 PRO A O 1
ATOM 744 N N . ASP A 1 105 ? 10.432 -44.837 -9.228 1.00 53.91 105 ASP A N 1
ATOM 745 C CA . ASP A 1 105 ? 10.419 -44.516 -7.798 1.00 53.91 105 ASP A CA 1
ATOM 746 C C . ASP A 1 105 ? 9.471 -43.344 -7.454 1.00 53.91 105 ASP A C 1
ATOM 748 O O . ASP A 1 105 ? 8.725 -43.394 -6.481 1.00 53.91 105 ASP A O 1
ATOM 752 N N . LEU A 1 106 ? 9.396 -42.322 -8.319 1.00 58.06 106 LEU A N 1
ATOM 753 C CA . LEU A 1 106 ? 8.485 -41.178 -8.153 1.00 58.06 106 LEU A CA 1
ATOM 754 C C . LEU A 1 106 ? 7.028 -41.542 -8.470 1.00 58.06 106 LEU A C 1
ATOM 756 O O . LEU A 1 106 ? 6.100 -40.964 -7.907 1.00 58.06 106 LEU A O 1
ATOM 760 N N . VAL A 1 107 ? 6.824 -42.493 -9.385 1.00 62.06 107 VAL A N 1
ATOM 761 C CA . VAL A 1 107 ? 5.490 -42.998 -9.745 1.00 62.06 107 VAL A CA 1
ATOM 762 C C . VAL A 1 107 ? 4.964 -43.934 -8.655 1.0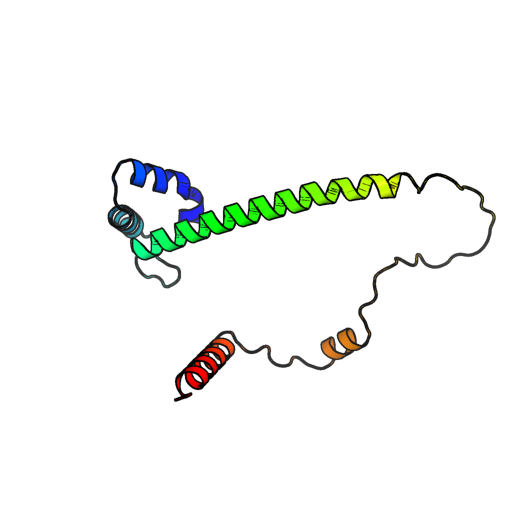0 62.06 107 VAL A C 1
ATOM 764 O O . VAL A 1 107 ? 3.777 -43.896 -8.335 1.00 62.06 107 VAL A O 1
ATOM 767 N N . ALA A 1 108 ? 5.849 -44.722 -8.039 1.00 56.78 108 ALA A N 1
ATOM 768 C CA . ALA A 1 108 ? 5.523 -45.561 -6.895 1.00 56.78 108 ALA A CA 1
ATOM 769 C C . ALA A 1 108 ? 5.151 -44.729 -5.657 1.00 56.78 108 ALA A C 1
ATOM 771 O O . ALA A 1 108 ? 4.156 -45.054 -5.017 1.00 56.78 108 ALA A O 1
ATOM 772 N N . ASP A 1 109 ? 5.855 -43.626 -5.359 1.00 52.56 109 ASP A N 1
ATOM 773 C CA . ASP A 1 109 ? 5.505 -42.725 -4.238 1.00 52.56 109 ASP A CA 1
ATOM 774 C C . ASP A 1 109 ? 4.156 -42.011 -4.473 1.00 52.56 109 ASP A C 1
ATOM 776 O O . ASP A 1 109 ? 3.364 -41.831 -3.553 1.00 52.56 109 ASP A O 1
ATOM 780 N N . ALA A 1 110 ? 3.819 -41.685 -5.729 1.00 53.75 110 ALA A N 1
ATOM 781 C CA . ALA A 1 110 ? 2.513 -41.111 -6.071 1.00 53.75 110 ALA A CA 1
ATOM 782 C C . ALA A 1 110 ? 1.344 -42.108 -5.914 1.00 53.75 110 ALA A C 1
ATOM 784 O O . ALA A 1 110 ? 0.227 -41.697 -5.598 1.00 53.75 110 ALA A O 1
ATOM 785 N N . ALA A 1 111 ? 1.586 -43.406 -6.133 1.00 54.06 111 ALA A N 1
ATOM 786 C CA . ALA A 1 111 ? 0.601 -44.472 -5.927 1.00 54.06 111 ALA A CA 1
ATOM 787 C C . ALA A 1 111 ? 0.536 -44.948 -4.462 1.00 54.06 111 ALA A C 1
ATOM 789 O O . ALA A 1 111 ? -0.524 -45.352 -3.982 1.00 54.06 111 ALA A O 1
ATOM 790 N N . ALA A 1 112 ? 1.650 -44.867 -3.733 1.00 53.25 112 ALA A N 1
ATOM 791 C CA . ALA A 1 112 ? 1.796 -45.307 -2.351 1.00 53.25 112 ALA A CA 1
ATOM 792 C C . ALA A 1 112 ? 1.531 -44.170 -1.356 1.00 53.25 112 ALA A C 1
ATOM 794 O O . ALA A 1 112 ? 2.367 -43.807 -0.533 1.00 53.25 112 ALA A O 1
ATOM 795 N N . GLY A 1 113 ? 0.295 -43.684 -1.371 1.00 42.56 113 GLY A N 1
ATOM 796 C CA . GLY A 1 113 ? -0.298 -43.086 -0.189 1.00 42.56 113 GLY A CA 1
ATOM 797 C C . GLY A 1 113 ? -0.062 -41.591 -0.041 1.00 42.56 113 GLY A C 1
ATOM 798 O O . GLY A 1 113 ? 1.049 -41.095 0.131 1.00 42.56 113 GLY A O 1
ATOM 799 N N . SER A 1 114 ? -1.190 -40.889 0.040 1.00 50.41 114 SER A N 1
ATOM 800 C CA . SER A 1 114 ? -1.363 -39.659 0.800 1.00 50.41 114 SER A CA 1
ATOM 801 C C . SER A 1 114 ? -0.773 -39.809 2.207 1.00 50.41 114 SER A C 1
ATOM 803 O O . SER A 1 114 ? -1.490 -40.025 3.182 1.00 50.41 114 SER A O 1
ATOM 805 N N . ARG A 1 115 ? 0.546 -39.668 2.342 1.00 55.31 115 ARG A N 1
ATOM 806 C CA . ARG A 1 115 ? 1.158 -39.242 3.593 1.00 55.31 115 ARG A CA 1
ATOM 807 C C . ARG A 1 115 ? 0.602 -37.851 3.822 1.00 55.31 115 ARG A C 1
ATOM 809 O O . ARG A 1 115 ? 0.964 -36.936 3.084 1.00 55.31 115 ARG A O 1
ATOM 816 N N . SER A 1 116 ? -0.361 -37.743 4.746 1.00 55.91 116 SER A N 1
ATOM 817 C CA . SER A 1 116 ? -1.008 -36.491 5.139 1.00 55.91 116 SER A CA 1
ATOM 818 C C . SER A 1 116 ? 0.038 -35.400 5.151 1.00 55.91 116 SER A C 1
ATOM 820 O O . SER A 1 116 ? 0.943 -35.402 5.985 1.00 55.91 116 SER A O 1
ATOM 822 N N . ARG A 1 117 ? -0.042 -34.530 4.143 1.00 59.62 117 ARG A N 1
ATOM 823 C CA . ARG A 1 117 ? 0.870 -33.411 4.008 1.00 59.62 117 ARG A CA 1
ATOM 824 C C . ARG A 1 117 ? 0.718 -32.619 5.300 1.00 59.62 117 ARG A C 1
ATOM 826 O O . ARG A 1 117 ? -0.403 -32.172 5.557 1.00 59.62 117 ARG A O 1
ATOM 833 N N . PRO A 1 118 ? 1.781 -32.481 6.107 1.00 62.69 118 PRO A N 1
ATOM 834 C CA . PRO A 1 118 ? 1.661 -31.809 7.380 1.00 62.69 118 PRO A CA 1
ATOM 835 C C . PRO A 1 118 ? 1.064 -30.425 7.154 1.00 62.69 118 PRO A C 1
ATOM 837 O O . PRO A 1 118 ? 1.478 -29.680 6.253 1.00 62.69 118 PRO A O 1
ATOM 840 N N . SER A 1 119 ? 0.020 -30.133 7.919 1.00 66.69 119 SER A N 1
ATOM 841 C CA . SER A 1 119 ? -0.692 -28.869 7.837 1.00 66.69 119 SER A CA 1
ATOM 842 C C . SER A 1 119 ? 0.257 -27.724 8.185 1.00 66.69 119 SER A C 1
ATOM 844 O O . SER A 1 119 ? 1.276 -27.895 8.860 1.00 66.69 119 SER A O 1
ATOM 846 N N . ASP A 1 120 ? -0.069 -26.514 7.739 1.00 65.88 120 ASP A N 1
ATOM 847 C CA . ASP A 1 120 ? 0.731 -25.327 8.060 1.00 65.88 120 ASP A CA 1
ATOM 848 C C . ASP A 1 120 ? 0.928 -25.156 9.583 1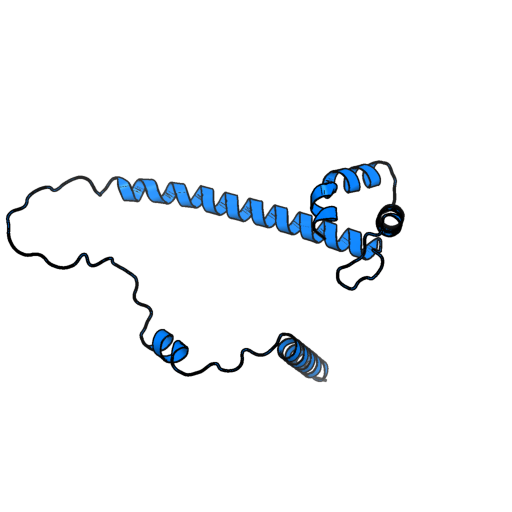.00 65.88 120 ASP A C 1
ATOM 850 O O . ASP A 1 120 ? 1.991 -24.737 10.040 1.00 65.88 120 ASP A O 1
ATOM 854 N N . ALA A 1 121 ? -0.057 -25.577 10.385 1.00 72.94 121 ALA A N 1
ATOM 855 C CA . ALA A 1 121 ? 0.019 -25.570 11.843 1.00 72.94 121 ALA A CA 1
ATOM 856 C C . ALA A 1 121 ? 1.100 -26.519 12.391 1.00 72.94 121 ALA A C 1
ATOM 858 O O . ALA A 1 121 ? 1.854 -26.141 13.289 1.00 72.94 121 ALA A O 1
ATOM 859 N N . GLU A 1 122 ? 1.236 -27.716 11.827 1.00 79.25 122 GLU A N 1
ATOM 860 C CA . GLU A 1 122 ? 2.239 -28.700 12.252 1.00 79.25 122 GLU A CA 1
ATOM 861 C C . GLU A 1 122 ? 3.656 -28.235 11.908 1.00 79.25 122 GLU A C 1
ATOM 863 O O . GLU A 1 122 ? 4.571 -28.365 12.725 1.00 79.25 122 GLU A O 1
ATOM 868 N N . HIS A 1 123 ? 3.831 -27.581 10.754 1.00 79.50 123 HIS A N 1
ATOM 869 C CA . HIS A 1 123 ? 5.100 -26.940 10.404 1.00 79.50 123 HIS A CA 1
ATOM 870 C C . HIS A 1 123 ? 5.486 -25.839 11.397 1.00 79.50 123 HIS A C 1
ATOM 872 O O . HIS A 1 123 ? 6.651 -25.751 11.795 1.00 79.50 123 HIS A O 1
ATOM 878 N N . ARG A 1 124 ? 4.523 -25.021 11.843 1.00 78.25 124 ARG A N 1
ATOM 879 C CA . ARG A 1 124 ? 4.771 -23.976 12.850 1.00 78.25 124 ARG A CA 1
ATOM 880 C C . ARG A 1 124 ? 5.175 -24.570 14.197 1.00 78.25 124 ARG A C 1
ATOM 882 O O . ARG A 1 124 ? 6.128 -24.087 14.807 1.00 78.25 124 ARG A O 1
ATOM 889 N N . ILE A 1 125 ? 4.499 -25.630 14.643 1.00 87.69 125 ILE A N 1
ATOM 890 C CA . ILE A 1 125 ? 4.826 -26.321 15.900 1.00 87.69 125 ILE A CA 1
ATOM 891 C C . ILE A 1 125 ? 6.242 -26.912 15.831 1.00 87.69 125 ILE A C 1
ATOM 893 O O . ILE A 1 125 ? 7.045 -26.694 16.741 1.00 87.69 125 ILE A O 1
ATOM 897 N N . ALA A 1 126 ? 6.589 -27.582 14.728 1.00 85.25 126 ALA A N 1
ATOM 898 C CA . ALA A 1 126 ? 7.920 -28.152 14.525 1.00 85.25 126 ALA A CA 1
ATOM 899 C C . ALA A 1 126 ? 9.026 -27.079 14.482 1.00 85.25 126 ALA A C 1
ATOM 901 O O . ALA A 1 126 ? 10.104 -27.268 15.052 1.00 85.25 126 ALA A O 1
ATOM 902 N N . ALA A 1 127 ? 8.759 -25.929 13.855 1.00 83.75 127 ALA A N 1
ATOM 903 C CA . ALA A 1 127 ? 9.698 -24.811 13.803 1.00 83.75 127 ALA A CA 1
ATOM 904 C C . ALA A 1 127 ? 9.962 -24.211 15.195 1.00 83.75 127 ALA A C 1
ATOM 906 O O . ALA A 1 127 ? 11.116 -23.972 15.555 1.00 83.75 127 ALA A O 1
ATOM 907 N N . LEU A 1 128 ? 8.917 -24.029 16.009 1.00 88.56 128 LEU A N 1
ATOM 908 C CA . LEU A 1 128 ? 9.051 -23.533 17.383 1.00 88.56 128 LEU A CA 1
ATOM 909 C C . LEU A 1 128 ? 9.795 -24.523 18.286 1.00 88.56 128 LEU A C 1
ATOM 911 O O . LEU A 1 128 ? 10.610 -24.105 19.111 1.00 88.56 128 LEU A O 1
ATOM 915 N N . ALA A 1 129 ? 9.557 -25.826 18.119 1.00 84.19 129 ALA A N 1
ATOM 916 C CA . ALA A 1 129 ? 10.276 -26.862 18.856 1.00 84.19 129 ALA A CA 1
ATOM 917 C C . ALA A 1 129 ? 11.781 -26.845 18.537 1.00 84.19 129 ALA A C 1
ATOM 919 O O . ALA A 1 129 ? 12.598 -26.853 19.458 1.00 84.19 129 ALA A O 1
ATOM 920 N N . ARG A 1 130 ? 12.152 -26.722 17.252 1.00 83.81 130 ARG A N 1
ATOM 921 C CA . ARG A 1 130 ? 13.557 -26.583 16.826 1.00 83.81 130 ARG A CA 1
ATOM 922 C C . ARG A 1 130 ? 14.211 -25.303 17.347 1.00 83.81 130 ARG A C 1
ATOM 924 O O . ARG A 1 130 ? 15.349 -25.340 17.806 1.00 83.81 130 ARG A O 1
ATOM 931 N N . ALA A 1 131 ? 13.499 -24.177 17.316 1.00 84.25 131 ALA A N 1
ATOM 932 C CA . ALA A 1 131 ? 14.012 -22.922 17.864 1.00 84.25 131 ALA A CA 1
ATOM 933 C C . ALA A 1 131 ? 14.279 -23.035 19.376 1.00 84.25 131 ALA A C 1
ATOM 935 O O . ALA A 1 131 ? 15.320 -22.599 19.860 1.00 84.25 131 ALA A O 1
ATOM 936 N N . ARG A 1 132 ? 13.381 -23.696 20.118 1.00 83.00 132 ARG A N 1
ATOM 937 C CA . ARG A 1 132 ? 13.549 -23.949 21.556 1.00 83.00 132 ARG A CA 1
ATOM 938 C C . ARG A 1 132 ? 14.710 -24.888 21.874 1.00 83.00 132 ARG A C 1
ATOM 940 O O . ARG A 1 132 ? 15.404 -24.641 22.854 1.00 83.00 132 ARG A O 1
ATOM 947 N N . SER A 1 133 ? 14.936 -25.937 21.080 1.00 79.88 133 SER A N 1
ATOM 948 C CA . SER A 1 133 ? 16.066 -26.851 21.308 1.00 79.88 133 SER A CA 1
ATOM 949 C C . SER A 1 133 ? 17.421 -26.186 21.068 1.00 79.88 133 SER A C 1
ATOM 951 O O . SER A 1 133 ? 18.388 -26.534 21.731 1.00 79.88 133 SER A O 1
ATOM 953 N N . LEU A 1 134 ? 17.491 -25.215 20.152 1.00 76.19 134 LEU A N 1
ATOM 954 C CA . LEU A 1 134 ? 18.707 -24.429 19.921 1.00 76.19 134 LEU A CA 1
ATOM 955 C C . LEU A 1 134 ? 18.980 -23.431 21.052 1.00 76.19 134 LEU A C 1
ATOM 957 O O . LEU A 1 134 ? 20.134 -23.162 21.351 1.00 76.19 134 LEU A O 1
ATOM 961 N N . LEU A 1 135 ? 17.927 -22.913 21.689 1.00 76.19 135 LEU A N 1
ATOM 962 C CA . LEU A 1 135 ? 18.035 -21.930 22.770 1.00 76.19 135 LEU A CA 1
ATOM 963 C C . LEU A 1 135 ? 18.299 -22.551 24.155 1.00 76.19 135 LEU A C 1
ATOM 965 O O . LEU A 1 135 ? 18.679 -21.841 25.072 1.00 76.19 135 LEU A O 1
ATOM 969 N N . LYS A 1 136 ? 18.070 -23.861 24.319 1.00 66.12 136 LYS A N 1
ATOM 970 C CA . LYS A 1 136 ? 18.332 -24.628 25.555 1.00 66.12 136 LYS A CA 1
ATOM 971 C C . LYS A 1 136 ? 19.722 -25.275 25.592 1.00 66.12 136 LYS A C 1
ATOM 973 O O . LYS A 1 136 ? 19.961 -26.147 26.422 1.00 66.12 136 LYS A O 1
ATOM 978 N N . LYS A 1 137 ? 20.611 -24.909 24.667 1.00 56.88 137 LYS A N 1
ATOM 979 C CA . LYS A 1 137 ? 21.987 -25.404 24.633 1.00 56.88 137 LYS A CA 1
ATOM 980 C C . LYS A 1 137 ? 22.903 -24.449 25.403 1.00 56.88 137 LYS A C 1
ATOM 982 O O . LYS A 1 137 ? 23.766 -23.841 24.791 1.00 56.88 137 LYS A O 1
ATOM 987 N N . ASP A 1 138 ? 22.658 -24.343 26.705 1.00 51.62 138 ASP A N 1
ATOM 988 C CA . ASP A 1 138 ? 23.573 -23.869 27.753 1.00 51.62 138 ASP A CA 1
ATOM 989 C C . ASP A 1 138 ? 23.108 -24.463 29.092 1.00 51.62 138 ASP A C 1
ATOM 991 O O . ASP A 1 138 ? 21.910 -24.286 29.430 1.00 51.62 138 ASP A O 1
#

Secondary structure (DSSP, 8-state):
-HHHHHTHHHHHHHHHTT--HHHHHHHHHHTT-B-TTSPBPPHHHHHHHHHHHHHHHHHHHHHHHHHHHHHTTSSTTTTT--------------------PPPHHHHHHHHS----PPPHHHHHHHHHHHHHHHHT--